Protein AF-A0A972NFC7-F1 (afdb_monomer)

Foldseek 3Di:
DPPPPPAQDLVNLVVLLVVLLVLLVLLVVLVCCQFAVVHPVQVSLVSNLVSLVVNVVSLVVSVVSLVRHDPHPPVSNVSSVVSSVSSVVSNVVSVLLVVLVVQLVVLLVVCQVPVDPVSVVSNVVSLVSQCPPVNTPDTSNCNLCPYPPSVVVCVVGPDD

pLDDT: mean 90.9, std 11.02, range [33.41, 98.19]

Solvent-accessible surface area (backbone atoms only — not comparable to full-atom values): 8416 Å² total; per-residue (Å²): 135,85,78,78,74,77,79,59,48,64,68,57,52,52,52,44,37,52,52,33,46,53,36,35,52,49,25,52,50,23,44,42,30,19,23,60,63,76,42,57,42,56,62,22,45,51,49,20,62,57,37,41,61,55,35,55,51,39,45,52,51,45,52,54,48,57,76,64,31,78,88,55,57,65,71,60,54,51,56,38,50,54,44,45,56,58,33,46,59,48,44,51,56,51,48,50,56,52,50,44,53,49,50,34,5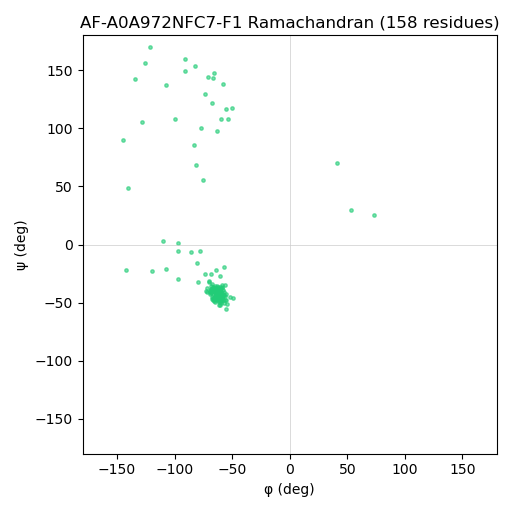0,50,30,34,53,50,20,63,76,48,82,42,71,71,34,50,50,47,32,51,53,29,51,58,60,21,58,34,56,80,87,32,83,34,27,48,42,56,42,38,65,71,19,84,69,40,33,63,51,42,73,74,45,62,90,127

Sequence (160 aa):
MTATLKKVSAGKVKVVTLHTKNLYRAFDNYYQKAFYLDKDLCANAGLALKTLKRLQAAVAELKALLEAGKGLPEEVVKAAKEVIADAEKSIERGLELKRRLKEFEAATNVYKKNPTEENKQRVQKAIEALKYPTEGNKTLWDYVQSCNPWKKYLAKRVDF

Secondary structure (DSSP, 8-state):
-----PPPPHHHHHHHHHHHHHHHHHHHHHHHHHHTS-S-HHHHHHHHHHHHHHHHHHHHHHHHHHHH-TT--HHHHHHHHHHHHHHHHHHHHHHHHHHHHHHHHHHHHHHHHS--HHHHHHHHHHHHHTS-STTSSS-HHHHHHHSTTHHHHHHTT---

Nearest PDB structures (foldseek):
  6zpp-assembly1_A  TM=3.905E-01  e=7.585E-01  Drechmeria coniospora
  6rlb-assembly1_B  TM=4.125E-01  e=1.623E+00  Homo sapiens
  8fiq-assembly1_A  TM=2.663E-01  e=1.082E+00  synthetic construct
  8gl3-assembly1_A  TM=2.407E-01  e=8.225E+00  synthetic construct

Radius of gyration: 20.21 Å; Cα contacts (8 Å, |Δi|>4): 167; chains: 1; bounding box: 55×38×53 Å

Structure (mmCIF, N/CA/C/O backbone):
data_AF-A0A972NFC7-F1
#
_entry.id   AF-A0A972NFC7-F1
#
loop_
_atom_site.group_PDB
_atom_site.id
_atom_site.type_symbol
_atom_site.label_atom_id
_atom_site.label_alt_id
_atom_site.label_comp_id
_atom_site.label_asym_id
_atom_site.label_entity_id
_atom_site.label_seq_id
_atom_site.pdbx_PDB_ins_code
_atom_site.Cartn_x
_atom_site.Cartn_y
_atom_site.Cartn_z
_atom_site.occupancy
_atom_site.B_iso_or_equiv
_atom_site.auth_seq_id
_atom_site.auth_comp_id
_atom_site.auth_asym_id
_atom_site.auth_atom_id
_atom_site.pdbx_PDB_model_num
ATOM 1 N N . MET A 1 1 ? -35.493 23.279 4.318 1.00 33.41 1 MET A N 1
ATOM 2 C CA . MET A 1 1 ? -35.362 21.872 4.755 1.00 33.41 1 MET A CA 1
ATOM 3 C C . MET A 1 1 ? -34.125 21.755 5.634 1.00 33.41 1 MET A C 1
ATOM 5 O O . MET A 1 1 ? -33.015 21.802 5.124 1.00 33.41 1 MET A O 1
ATOM 9 N N . THR A 1 2 ? -34.293 21.689 6.952 1.00 38.50 2 THR A N 1
ATOM 10 C CA . THR A 1 2 ? -33.207 21.407 7.899 1.00 38.50 2 THR A CA 1
ATOM 11 C C . THR A 1 2 ? -32.926 19.910 7.854 1.00 38.50 2 THR A C 1
ATOM 13 O O . THR A 1 2 ? -33.669 19.114 8.420 1.00 38.50 2 THR A O 1
ATOM 16 N N . ALA A 1 3 ? -31.882 19.508 7.127 1.00 42.00 3 ALA A N 1
ATOM 17 C CA . ALA A 1 3 ? -31.424 18.126 7.137 1.00 42.00 3 ALA A CA 1
ATOM 18 C C . ALA A 1 3 ? -31.031 17.763 8.575 1.00 42.00 3 ALA A C 1
ATOM 20 O O . ALA A 1 3 ? -30.040 18.261 9.110 1.00 42.00 3 ALA A O 1
ATOM 21 N N . THR A 1 4 ? -31.842 16.934 9.229 1.00 43.69 4 THR A N 1
ATOM 22 C CA . THR A 1 4 ? -31.547 16.389 10.550 1.00 43.69 4 THR A CA 1
ATOM 23 C C . THR A 1 4 ? -30.292 15.530 10.413 1.00 43.69 4 THR A C 1
ATOM 25 O O . THR A 1 4 ? -30.354 14.391 9.951 1.00 43.69 4 THR A O 1
ATOM 28 N N . LEU A 1 5 ? -29.125 16.089 10.749 1.00 51.41 5 LEU A N 1
ATOM 29 C CA . LEU A 1 5 ? -27.877 15.338 10.865 1.00 51.41 5 LEU A CA 1
ATOM 30 C C . LEU A 1 5 ? -28.140 14.178 11.830 1.00 51.41 5 LEU A C 1
ATOM 32 O O . LEU A 1 5 ? -28.340 14.402 13.025 1.00 51.41 5 LEU A O 1
ATOM 36 N N . LYS A 1 6 ? -28.213 12.943 11.310 1.00 59.44 6 LYS A N 1
ATOM 37 C CA . LYS A 1 6 ? -28.391 11.739 12.134 1.00 59.44 6 LYS A CA 1
ATOM 38 C C . LYS A 1 6 ? -27.348 11.779 13.249 1.00 59.44 6 LYS A C 1
ATOM 40 O O . LYS A 1 6 ? -26.151 11.780 12.968 1.00 59.44 6 LYS A O 1
ATOM 45 N N . LYS A 1 7 ? -27.815 11.832 14.499 1.00 68.38 7 LYS A N 1
ATOM 46 C CA . LYS A 1 7 ? -26.967 11.932 15.691 1.00 68.38 7 LYS A CA 1
ATOM 47 C C . LYS A 1 7 ? -25.962 10.774 15.670 1.00 68.38 7 LYS A C 1
ATOM 49 O O . LYS A 1 7 ? -26.361 9.609 15.675 1.00 68.38 7 LYS A O 1
ATOM 54 N N . VAL A 1 8 ? -24.670 11.084 15.577 1.00 81.25 8 VAL A N 1
ATOM 55 C CA . VAL A 1 8 ? -23.613 10.067 15.583 1.00 81.25 8 VAL A CA 1
ATOM 56 C C . VAL A 1 8 ? -23.573 9.431 16.969 1.00 81.25 8 VAL A C 1
ATOM 58 O O . VAL A 1 8 ? -23.400 10.124 17.968 1.00 81.25 8 VAL A O 1
ATOM 61 N N . SER A 1 9 ? -23.763 8.114 17.039 1.00 86.69 9 SER A N 1
ATOM 62 C CA . SER A 1 9 ? -23.709 7.377 18.300 1.00 86.69 9 SER A CA 1
ATOM 63 C C . SER A 1 9 ? -22.296 6.871 18.588 1.00 86.69 9 SER A C 1
ATOM 65 O O . SER A 1 9 ? -21.555 6.496 17.676 1.00 86.69 9 SER A O 1
ATOM 67 N N . ALA A 1 10 ? -21.950 6.767 19.874 1.00 87.81 10 ALA A N 1
ATOM 68 C CA . ALA A 1 10 ? -20.710 6.126 20.310 1.00 87.81 10 ALA A CA 1
ATOM 69 C C . ALA A 1 10 ? -20.595 4.678 19.796 1.00 87.81 10 ALA A C 1
ATOM 71 O O . ALA A 1 10 ? -19.508 4.234 19.436 1.00 87.81 10 ALA A O 1
ATOM 72 N N . GLY A 1 11 ? -21.721 3.959 19.700 1.00 90.75 11 GLY A N 1
ATOM 73 C CA . GLY A 1 11 ? -21.773 2.615 19.123 1.00 90.75 11 GLY A CA 1
ATOM 74 C C . GLY A 1 11 ? -21.316 2.582 17.663 1.00 90.75 11 GLY A C 1
ATOM 75 O O . GLY A 1 11 ? -20.490 1.746 17.305 1.00 90.75 11 GLY A O 1
ATOM 76 N N . LYS A 1 12 ? -21.771 3.534 16.835 1.00 92.12 12 LYS A N 1
ATOM 77 C CA . LYS A 1 12 ? -21.337 3.633 15.434 1.00 92.12 12 LYS A CA 1
ATOM 78 C C . LYS A 1 12 ? -19.832 3.888 15.332 1.00 92.12 12 LYS A C 1
ATOM 80 O O . LYS A 1 12 ? -19.162 3.208 14.563 1.00 92.12 12 LYS A O 1
ATOM 85 N N . VAL A 1 13 ? -19.301 4.815 16.135 1.00 93.19 13 VAL A N 1
ATOM 86 C CA . VAL A 1 13 ? -17.857 5.105 16.162 1.00 93.19 13 VAL A CA 1
ATOM 87 C C . VAL A 1 13 ? -17.068 3.854 16.546 1.00 93.19 13 VAL A C 1
ATOM 89 O O . VAL A 1 13 ? -16.152 3.486 15.825 1.00 93.19 13 VAL A O 1
ATOM 92 N N . LYS A 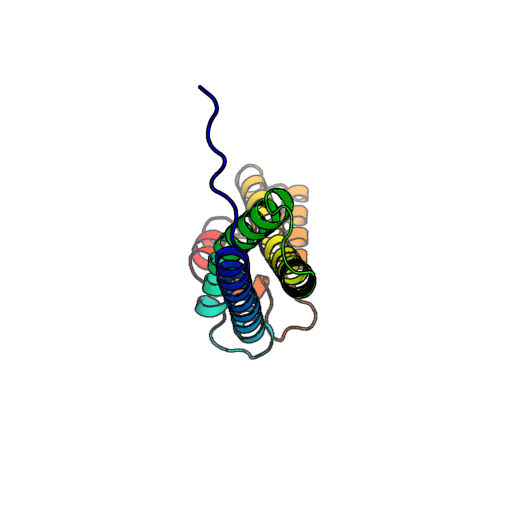1 14 ? -17.468 3.130 17.602 1.00 94.75 14 LYS A N 1
ATOM 93 C CA . LYS A 1 14 ? -16.805 1.880 18.021 1.00 94.75 14 LYS A CA 1
ATOM 94 C C . LYS A 1 14 ? -16.770 0.823 16.911 1.00 94.75 14 LYS A C 1
ATOM 96 O O . LYS A 1 14 ? -15.732 0.194 16.709 1.00 94.75 14 LYS A O 1
ATOM 101 N N . VAL A 1 15 ? -17.874 0.639 16.183 1.00 96.25 15 VAL A N 1
ATOM 102 C CA . VAL A 1 15 ? -17.951 -0.327 15.071 1.00 96.25 15 VAL A CA 1
ATOM 103 C C . VAL A 1 15 ? -16.992 0.054 13.945 1.00 96.25 15 VAL A C 1
ATOM 105 O O . VAL A 1 15 ? -16.222 -0.794 13.490 1.00 96.25 15 VAL A O 1
ATOM 108 N N . VAL A 1 16 ? -16.987 1.322 13.525 1.00 95.44 16 VAL A N 1
ATOM 109 C CA . VAL A 1 16 ? -16.084 1.784 12.460 1.00 95.44 16 VAL A CA 1
ATOM 110 C C . VAL A 1 16 ? -14.624 1.750 12.926 1.00 95.44 16 VAL A C 1
ATOM 112 O O . VAL A 1 16 ? -13.771 1.289 12.174 1.00 95.44 16 VAL A O 1
ATOM 115 N N . THR A 1 17 ? -14.326 2.101 14.181 1.00 96.44 17 THR A N 1
ATOM 116 C CA . THR A 1 17 ? -12.989 1.940 14.780 1.00 96.44 17 THR A CA 1
ATOM 117 C C . THR A 1 17 ? -12.505 0.494 14.696 1.00 96.44 17 THR A C 1
ATOM 119 O 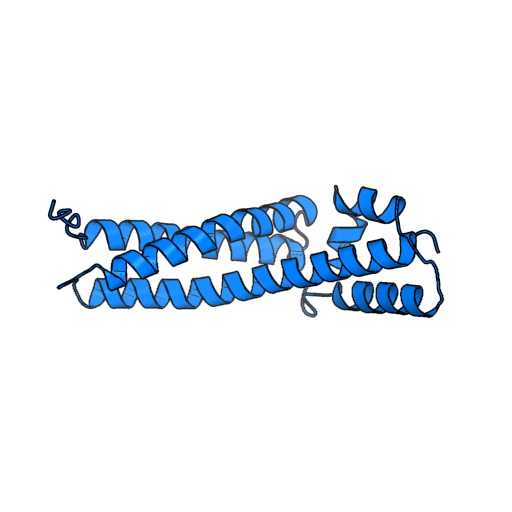O . THR A 1 17 ? -11.383 0.244 14.255 1.00 96.44 17 THR A O 1
ATOM 122 N N . LEU A 1 18 ? -13.341 -0.481 15.067 1.00 97.69 18 LEU A N 1
ATOM 123 C CA . LEU A 1 18 ? -12.982 -1.899 14.976 1.00 97.69 18 LEU A CA 1
ATOM 124 C C . LEU A 1 18 ? -12.774 -2.343 13.521 1.00 97.69 18 LEU A C 1
ATOM 126 O O . LEU A 1 18 ? -11.828 -3.076 13.226 1.00 97.69 18 LEU A O 1
ATOM 130 N N . HIS A 1 19 ? -13.622 -1.879 12.604 1.00 97.62 19 HIS A N 1
ATOM 131 C CA . HIS A 1 19 ? -13.479 -2.167 11.180 1.00 97.62 19 HIS A CA 1
ATOM 132 C C . HIS A 1 19 ? -12.157 -1.625 10.615 1.00 97.62 19 HIS A C 1
ATOM 134 O O . HIS A 1 19 ? -11.394 -2.384 10.012 1.00 97.62 19 HIS A O 1
ATOM 140 N N . THR A 1 20 ? -11.839 -0.354 10.877 1.00 97.69 20 THR A N 1
ATOM 141 C CA . THR A 1 20 ? -10.569 0.281 10.493 1.00 97.69 20 THR A CA 1
ATOM 142 C C . THR A 1 20 ? -9.381 -0.462 11.096 1.00 97.69 20 THR A C 1
ATOM 144 O O . THR A 1 20 ? -8.408 -0.740 10.392 1.00 97.69 20 THR A O 1
ATOM 147 N N . LYS A 1 21 ? -9.489 -0.877 12.367 1.00 98.12 21 LYS A N 1
ATOM 148 C CA . LYS A 1 21 ? -8.458 -1.663 13.053 1.00 98.12 21 LYS A CA 1
ATOM 149 C C . LYS A 1 21 ? -8.162 -2.984 12.352 1.00 98.12 21 LYS A C 1
ATOM 151 O O . LYS A 1 21 ? -7.005 -3.341 12.135 1.00 98.12 21 LYS A O 1
ATOM 156 N N . ASN A 1 22 ? -9.208 -3.703 11.968 1.00 98.06 22 ASN A N 1
ATOM 157 C CA . ASN A 1 22 ? -9.065 -4.966 11.255 1.00 98.06 22 ASN A CA 1
ATOM 158 C C . ASN A 1 22 ? -8.460 -4.766 9.859 1.00 98.06 22 ASN A C 1
ATOM 160 O O . ASN A 1 22 ? -7.644 -5.579 9.428 1.00 98.06 22 ASN A O 1
ATOM 164 N N . LEU A 1 23 ? -8.811 -3.677 9.170 1.00 97.88 23 LEU A N 1
ATOM 165 C CA . LEU A 1 23 ? -8.275 -3.373 7.845 1.00 97.88 23 LEU A CA 1
ATOM 166 C C . LEU A 1 23 ? -6.780 -3.040 7.863 1.00 97.88 23 LEU A C 1
ATOM 168 O O . LEU A 1 23 ? -6.060 -3.576 7.020 1.00 97.88 23 LEU A O 1
ATOM 172 N N . TYR A 1 24 ? -6.289 -2.206 8.792 1.00 97.00 24 TYR A N 1
ATOM 173 C CA . TYR A 1 24 ? -4.851 -1.893 8.817 1.00 97.00 24 TYR A CA 1
ATOM 174 C C . TYR A 1 24 ? -4.023 -3.113 9.225 1.00 97.00 24 TYR A C 1
ATOM 176 O O . TYR A 1 24 ? -3.003 -3.393 8.604 1.00 97.00 24 TYR A O 1
ATOM 184 N N . ARG A 1 25 ? -4.514 -3.925 10.171 1.00 97.75 25 ARG A N 1
ATOM 185 C CA . ARG A 1 25 ? -3.870 -5.196 10.538 1.00 97.75 25 ARG A CA 1
ATOM 186 C C . ARG A 1 25 ? -3.827 -6.185 9.377 1.00 97.75 25 ARG A C 1
ATOM 188 O O . ARG A 1 25 ? -2.826 -6.871 9.195 1.00 97.75 25 ARG A O 1
ATOM 195 N N . ALA A 1 26 ? -4.902 -6.272 8.593 1.00 97.81 26 ALA A N 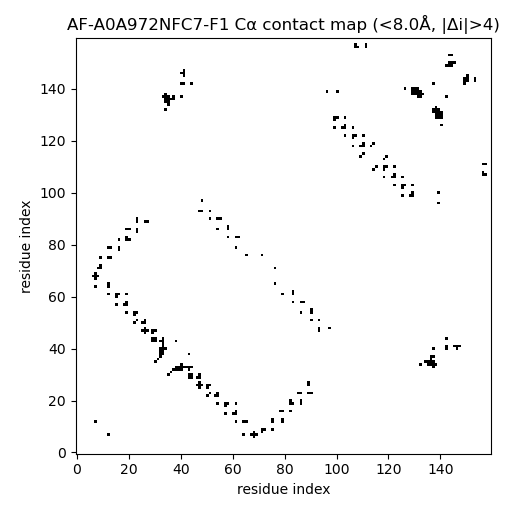1
ATOM 196 C CA . ALA A 1 26 ? -4.926 -7.111 7.400 1.00 97.81 26 ALA A CA 1
ATOM 197 C C . ALA A 1 26 ? -3.920 -6.614 6.355 1.00 97.81 26 ALA A C 1
ATOM 199 O O . ALA A 1 26 ? -3.147 -7.418 5.838 1.00 97.81 26 ALA A O 1
ATOM 200 N N . PHE A 1 27 ? -3.888 -5.302 6.091 1.00 98.19 27 PHE A N 1
ATOM 201 C CA . PHE A 1 27 ? -2.901 -4.689 5.203 1.00 98.19 27 PHE A CA 1
ATOM 202 C C . PHE A 1 27 ? -1.470 -5.030 5.638 1.00 98.19 27 PHE A C 1
ATOM 204 O O . PHE A 1 27 ? -0.708 -5.556 4.830 1.00 98.19 27 PHE A O 1
ATOM 211 N N . ASP A 1 28 ? -1.142 -4.814 6.912 1.00 97.31 28 ASP A N 1
ATOM 212 C CA . ASP A 1 28 ? 0.191 -5.072 7.459 1.00 97.31 28 ASP A CA 1
ATOM 213 C C . ASP A 1 28 ? 0.578 -6.544 7.377 1.00 97.31 28 ASP A C 1
ATOM 215 O O . ASP A 1 28 ? 1.700 -6.869 7.003 1.00 97.31 28 ASP A O 1
ATOM 219 N N . ASN A 1 29 ? -0.357 -7.450 7.658 1.00 97.75 29 ASN A N 1
ATOM 220 C CA . ASN A 1 29 ? -0.120 -8.884 7.538 1.00 97.75 29 ASN A CA 1
ATOM 221 C C . ASN A 1 29 ? 0.178 -9.289 6.087 1.00 97.75 29 ASN A C 1
ATOM 223 O O . ASN A 1 29 ? 1.138 -10.014 5.832 1.00 97.75 29 ASN A O 1
ATOM 227 N N . TYR A 1 30 ? -0.608 -8.804 5.122 1.00 97.56 30 TYR A N 1
ATOM 228 C CA . TYR A 1 30 ? -0.344 -9.064 3.705 1.00 97.56 30 TYR A CA 1
ATOM 229 C C . TYR A 1 30 ? 0.993 -8.467 3.262 1.00 97.56 30 TYR A C 1
ATOM 231 O O . TYR A 1 30 ? 1.761 -9.129 2.571 1.00 97.56 30 TYR A O 1
ATOM 239 N N . TYR A 1 31 ? 1.305 -7.251 3.702 1.00 96.12 31 TYR A N 1
ATOM 240 C CA . TYR A 1 31 ? 2.575 -6.596 3.416 1.00 96.12 31 TYR A CA 1
ATOM 241 C C . TYR A 1 31 ? 3.769 -7.395 3.963 1.00 96.12 31 TYR A C 1
ATOM 243 O O . TYR A 1 31 ? 4.706 -7.698 3.227 1.00 96.12 31 TYR A O 1
ATOM 251 N N . GLN A 1 32 ? 3.702 -7.813 5.228 1.00 96.31 32 GLN A N 1
ATOM 252 C CA . GLN A 1 32 ? 4.724 -8.639 5.873 1.00 96.31 32 GLN A CA 1
ATOM 253 C C . GLN A 1 32 ? 4.890 -9.989 5.169 1.00 96.31 32 GLN A C 1
ATOM 255 O O . GLN A 1 32 ? 6.005 -10.388 4.842 1.00 96.31 32 GLN A O 1
ATOM 260 N N . LYS A 1 33 ? 3.785 -10.676 4.857 1.00 96.69 33 LYS A N 1
ATOM 261 C CA . LYS A 1 33 ? 3.822 -11.947 4.120 1.00 96.69 33 LYS A CA 1
ATOM 262 C C . LYS A 1 33 ? 4.477 -11.814 2.751 1.00 96.69 33 LYS A C 1
ATOM 264 O O . LYS A 1 33 ? 5.304 -12.652 2.409 1.00 96.69 33 LYS A O 1
ATOM 269 N N . ALA A 1 34 ? 4.118 -10.766 2.012 1.00 95.06 34 ALA A N 1
ATOM 270 C CA . ALA A 1 34 ? 4.629 -10.520 0.674 1.00 95.06 34 ALA A CA 1
ATOM 271 C C . ALA A 1 34 ? 6.134 -10.231 0.673 1.00 95.06 34 ALA A C 1
ATOM 273 O O . ALA A 1 34 ? 6.859 -10.829 -0.115 1.00 95.06 34 ALA A O 1
ATOM 274 N N . PHE A 1 35 ? 6.593 -9.321 1.538 1.00 95.50 35 PHE A N 1
ATOM 275 C CA . PHE A 1 35 ? 7.931 -8.738 1.411 1.00 95.50 35 PHE A CA 1
ATOM 276 C C . PHE A 1 35 ? 8.950 -9.223 2.445 1.00 95.50 35 PHE A C 1
ATOM 278 O O . PHE A 1 35 ? 10.140 -9.122 2.182 1.00 95.50 35 PHE A O 1
ATOM 285 N N . TYR A 1 36 ? 8.525 -9.764 3.590 1.00 95.69 36 TYR A N 1
ATOM 286 C CA . TYR A 1 36 ? 9.427 -10.115 4.702 1.00 95.69 36 TYR A CA 1
ATOM 287 C C . TYR A 1 36 ? 9.413 -11.598 5.072 1.00 95.69 36 TYR A C 1
ATOM 289 O O . TYR A 1 36 ? 10.359 -12.080 5.679 1.00 95.69 36 TYR A O 1
ATOM 297 N N . LEU A 1 37 ? 8.345 -12.331 4.742 1.00 92.88 37 LEU A N 1
ATOM 298 C CA . LEU A 1 37 ? 8.207 -13.746 5.111 1.00 92.88 37 LEU A CA 1
ATOM 299 C C . LEU A 1 37 ? 8.299 -14.703 3.915 1.00 92.88 37 LEU A C 1
ATOM 301 O O . LEU A 1 37 ? 8.076 -15.897 4.097 1.00 92.88 37 LEU A O 1
ATOM 305 N N . ASP A 1 38 ? 8.556 -14.186 2.709 1.00 82.19 38 ASP A N 1
ATOM 306 C CA . ASP A 1 38 ? 8.619 -14.951 1.451 1.00 82.1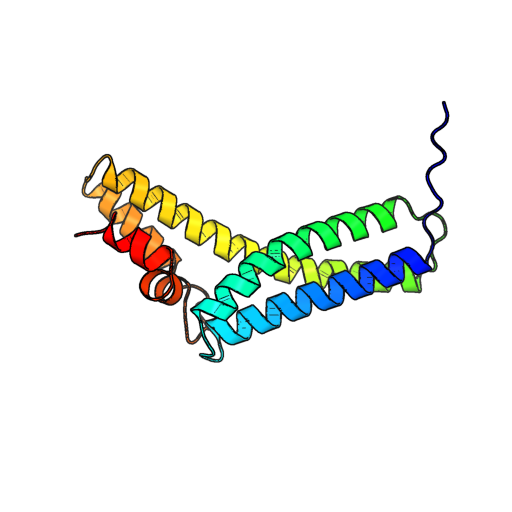9 38 ASP A CA 1
ATOM 307 C C . ASP A 1 38 ? 7.372 -15.809 1.169 1.00 82.19 38 ASP A C 1
ATOM 309 O O . ASP A 1 38 ? 7.432 -16.850 0.511 1.00 82.19 38 ASP A O 1
ATOM 313 N N . LYS A 1 39 ? 6.200 -15.378 1.654 1.00 89.50 39 LYS A N 1
ATOM 314 C CA . LYS A 1 39 ? 4.940 -16.111 1.486 1.00 89.50 39 LYS A CA 1
ATOM 315 C C . LYS A 1 39 ? 4.135 -15.505 0.352 1.00 89.50 39 LYS A C 1
ATOM 317 O O . LYS A 1 39 ? 3.536 -14.450 0.529 1.00 89.50 39 LYS A O 1
ATOM 322 N N . ASP A 1 40 ? 4.065 -16.219 -0.771 1.00 91.69 40 ASP A N 1
ATOM 323 C CA . ASP A 1 40 ? 3.180 -15.934 -1.912 1.00 91.69 40 ASP A CA 1
ATOM 324 C C . ASP A 1 40 ? 3.094 -14.430 -2.242 1.00 91.69 40 ASP A C 1
ATOM 326 O O . ASP A 1 40 ? 2.093 -13.749 -1.980 1.00 91.69 40 ASP A O 1
ATOM 330 N N . LEU A 1 41 ? 4.206 -13.908 -2.769 1.00 93.62 41 LEU A N 1
ATOM 331 C CA . LEU A 1 41 ? 4.399 -12.496 -3.099 1.00 93.62 41 LEU A CA 1
ATOM 332 C C . LEU A 1 41 ? 3.236 -11.933 -3.924 1.00 93.62 41 LEU A C 1
ATOM 334 O O . LEU A 1 41 ? 2.717 -10.861 -3.616 1.00 93.62 41 LEU A O 1
ATOM 338 N N . CYS A 1 42 ? 2.803 -12.661 -4.954 1.00 92.81 42 CYS A N 1
ATOM 339 C CA . CYS A 1 42 ? 1.800 -12.180 -5.896 1.00 92.81 42 CYS A CA 1
ATOM 340 C C . CYS A 1 42 ? 0.423 -12.027 -5.253 1.00 92.81 42 CYS A C 1
ATOM 342 O O . CYS A 1 42 ? -0.214 -10.980 -5.416 1.00 92.81 42 CYS A O 1
ATOM 344 N N . ALA A 1 43 ? -0.030 -13.036 -4.504 1.00 93.94 43 ALA A N 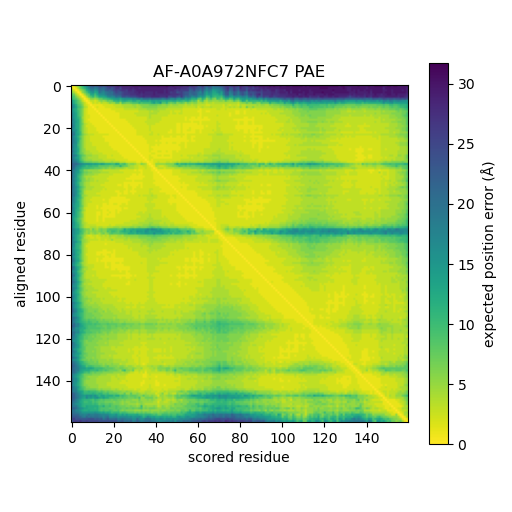1
ATOM 345 C CA . ALA A 1 43 ? -1.319 -12.961 -3.831 1.00 93.94 43 ALA A CA 1
ATOM 346 C C . ALA A 1 43 ? -1.303 -11.891 -2.735 1.00 93.94 43 ALA A C 1
ATOM 348 O O . ALA A 1 43 ? -2.199 -11.044 -2.677 1.00 93.94 43 ALA A O 1
ATOM 349 N N . ASN A 1 44 ? -0.270 -11.882 -1.890 1.00 96.06 44 ASN A N 1
ATOM 350 C CA . ASN A 1 44 ? -0.226 -10.998 -0.730 1.00 96.06 44 ASN A CA 1
ATOM 351 C C . ASN A 1 44 ? 0.006 -9.528 -1.114 1.00 96.06 44 ASN A C 1
ATOM 353 O O . ASN A 1 44 ? -0.696 -8.660 -0.595 1.00 96.06 44 ASN A O 1
ATOM 357 N N . ALA A 1 45 ? 0.879 -9.219 -2.078 1.00 93.31 45 ALA A N 1
ATOM 358 C CA . ALA A 1 45 ? 1.040 -7.843 -2.558 1.00 93.31 45 ALA A CA 1
ATOM 359 C C . ALA A 1 45 ? -0.250 -7.319 -3.220 1.00 93.31 45 ALA A C 1
ATOM 361 O O . ALA A 1 45 ? -0.677 -6.189 -2.960 1.00 93.31 45 ALA A O 1
ATOM 362 N N . GLY A 1 46 ? -0.935 -8.156 -4.010 1.00 91.94 46 GLY A N 1
ATOM 363 C CA . GLY A 1 46 ? -2.237 -7.819 -4.590 1.00 91.94 46 GLY A CA 1
ATOM 364 C C . GLY A 1 46 ? -3.311 -7.553 -3.526 1.00 91.94 46 GLY A C 1
ATOM 365 O O . GLY A 1 46 ? -4.042 -6.558 -3.604 1.00 91.94 46 GLY A O 1
ATOM 366 N N . LEU A 1 47 ? -3.383 -8.401 -2.495 1.00 95.19 47 LEU A N 1
ATOM 367 C CA . LEU A 1 47 ? -4.305 -8.235 -1.368 1.00 95.19 47 LEU A CA 1
ATOM 368 C C . LEU A 1 47 ? -3.990 -6.987 -0.536 1.00 95.19 47 LEU A C 1
ATOM 370 O O . LEU A 1 47 ? -4.926 -6.276 -0.159 1.00 95.19 47 LEU A O 1
ATOM 374 N N . ALA A 1 48 ? -2.716 -6.663 -0.308 1.00 95.31 48 ALA A N 1
ATOM 375 C CA . ALA A 1 48 ? -2.308 -5.430 0.363 1.00 95.31 48 ALA A CA 1
ATOM 376 C C . ALA A 1 48 ? -2.806 -4.195 -0.411 1.00 95.31 48 ALA A C 1
ATOM 378 O O . ALA A 1 48 ? -3.515 -3.351 0.143 1.00 95.31 48 ALA A O 1
ATOM 379 N N . LEU A 1 49 ? -2.555 -4.127 -1.723 1.00 92.38 49 LEU A N 1
ATOM 380 C CA . LEU A 1 49 ? -2.993 -3.006 -2.568 1.00 92.38 49 LEU A CA 1
ATOM 381 C C . LEU A 1 49 ? -4.524 -2.863 -2.638 1.00 92.38 49 LEU A C 1
ATOM 383 O O . LEU A 1 49 ? -5.041 -1.738 -2.668 1.00 92.38 49 LEU A O 1
ATOM 387 N N . LYS A 1 50 ? -5.262 -3.981 -2.639 1.00 93.62 50 LYS A N 1
ATOM 388 C CA . LYS A 1 50 ? -6.735 -3.988 -2.587 1.00 93.62 50 LYS A CA 1
ATOM 389 C C . LYS A 1 50 ? -7.254 -3.515 -1.227 1.00 93.62 50 LYS A C 1
ATOM 391 O O . LYS A 1 50 ? -8.194 -2.718 -1.170 1.00 93.62 50 LYS A O 1
ATOM 396 N N . THR A 1 51 ? -6.632 -3.977 -0.145 1.00 96.69 51 THR A N 1
ATOM 397 C CA . THR A 1 51 ? -6.997 -3.620 1.234 1.00 96.69 51 THR A CA 1
ATOM 398 C C . THR A 1 51 ? -6.742 -2.143 1.507 1.00 96.69 51 THR A C 1
ATOM 400 O O . THR A 1 51 ? -7.587 -1.495 2.117 1.00 96.69 51 THR A O 1
ATOM 403 N N . LEU A 1 52 ? -5.668 -1.571 0.956 1.00 96.38 52 LEU A N 1
ATOM 404 C CA . LEU A 1 52 ? -5.347 -0.148 1.077 1.00 96.38 52 LEU A CA 1
ATOM 405 C C . LEU A 1 52 ? -6.520 0.766 0.687 1.00 96.38 52 LEU A C 1
ATOM 407 O O . LEU A 1 52 ? -6.833 1.701 1.415 1.00 96.38 52 LEU A O 1
ATOM 411 N N . LYS A 1 53 ? -7.214 0.485 -0.428 1.00 94.00 53 LYS A N 1
ATOM 412 C CA . LYS A 1 53 ? -8.363 1.305 -0.864 1.00 94.00 53 LYS A CA 1
ATOM 413 C C . LYS A 1 53 ? -9.501 1.280 0.163 1.00 94.00 53 LYS A C 1
ATOM 415 O O . LYS A 1 53 ? -10.128 2.304 0.413 1.00 94.00 53 LYS A O 1
ATOM 420 N N . ARG A 1 54 ? -9.761 0.110 0.754 1.00 96.62 54 ARG A N 1
ATOM 421 C CA . ARG A 1 54 ? -10.773 -0.058 1.807 1.00 96.62 54 ARG A CA 1
ATOM 422 C C . ARG A 1 54 ? -10.356 0.652 3.092 1.00 96.62 54 ARG A C 1
ATOM 424 O O . ARG A 1 54 ? -11.183 1.318 3.699 1.00 96.62 54 ARG A O 1
ATOM 431 N N . LEU A 1 55 ? -9.080 0.553 3.460 1.00 97.69 55 LEU A N 1
ATOM 432 C CA . LEU A 1 55 ? -8.528 1.213 4.638 1.00 97.69 55 LEU A CA 1
ATOM 433 C C . LEU A 1 55 ? -8.639 2.740 4.543 1.00 97.69 55 LEU A C 1
ATOM 435 O O . LEU A 1 55 ? -9.114 3.365 5.483 1.00 97.69 55 LEU A O 1
ATOM 439 N N . GLN A 1 56 ? -8.286 3.331 3.398 1.00 97.44 56 GLN A N 1
ATOM 440 C CA . GLN A 1 56 ? -8.436 4.774 3.166 1.00 97.44 56 GLN A CA 1
ATOM 441 C C . GLN A 1 56 ? -9.889 5.239 3.334 1.00 97.44 56 GLN A C 1
ATOM 443 O O . GLN A 1 56 ? -10.137 6.252 3.984 1.00 97.44 56 GLN A O 1
ATOM 448 N N . ALA A 1 57 ? -10.849 4.484 2.789 1.00 96.31 57 ALA A N 1
ATOM 449 C CA . ALA A 1 57 ? -12.270 4.792 2.936 1.00 96.31 57 ALA A CA 1
ATOM 450 C C . ALA A 1 57 ? -12.736 4.695 4.399 1.00 96.31 57 ALA A C 1
ATOM 452 O O . ALA A 1 57 ? -13.421 5.593 4.879 1.00 96.31 57 ALA A O 1
ATOM 453 N N . ALA A 1 58 ? -12.319 3.650 5.121 1.00 96.75 58 ALA A N 1
ATOM 454 C CA . ALA A 1 58 ? -12.680 3.453 6.523 1.00 96.75 58 ALA A CA 1
ATOM 455 C C . ALA A 1 58 ? -12.071 4.522 7.450 1.00 96.75 58 ALA A C 1
ATOM 457 O O . ALA A 1 58 ? -12.740 4.998 8.365 1.00 96.75 58 ALA A O 1
ATOM 458 N N . VAL A 1 59 ? -10.829 4.956 7.195 1.00 97.81 59 VAL A N 1
ATOM 459 C CA . VAL A 1 59 ? -10.206 6.075 7.924 1.00 97.81 59 VAL A CA 1
ATOM 460 C C . VAL A 1 59 ? -10.945 7.385 7.653 1.00 97.81 59 VAL A C 1
ATOM 462 O O . VAL A 1 59 ? -11.221 8.125 8.595 1.00 97.81 59 VAL A O 1
ATOM 465 N N . ALA A 1 60 ? -11.298 7.667 6.395 1.00 97.06 60 ALA A N 1
ATOM 466 C CA . ALA A 1 60 ? -12.058 8.865 6.044 1.00 97.06 60 ALA A CA 1
ATOM 467 C C . ALA A 1 60 ? -13.443 8.878 6.711 1.00 97.06 60 ALA A C 1
ATOM 469 O O . ALA A 1 60 ? -13.843 9.894 7.278 1.00 97.06 60 ALA A O 1
ATOM 470 N N . GLU A 1 61 ? -14.143 7.739 6.710 1.00 95.69 61 GLU A N 1
ATOM 471 C CA . GLU A 1 61 ? -15.412 7.591 7.425 1.00 95.69 61 GLU A CA 1
ATOM 472 C C . GLU A 1 61 ? -15.233 7.830 8.929 1.00 95.69 61 GLU A C 1
ATOM 474 O O . GLU A 1 61 ? -15.991 8.593 9.526 1.00 95.69 61 GLU A O 1
ATOM 479 N N . LEU A 1 62 ? -14.214 7.225 9.547 1.00 95.31 62 LEU A N 1
ATOM 480 C CA . LEU A 1 62 ? -13.977 7.363 10.981 1.00 95.31 62 LEU A CA 1
ATOM 481 C C . LEU A 1 62 ? -13.661 8.810 11.382 1.00 95.31 62 LEU A C 1
ATOM 483 O O . LEU A 1 62 ? -14.203 9.290 12.377 1.00 95.31 62 LEU A O 1
ATOM 487 N N . LYS A 1 63 ? -12.850 9.524 10.592 1.00 96.00 63 LYS A N 1
ATOM 488 C CA . LYS A 1 63 ? -12.577 10.957 10.794 1.00 96.00 63 LYS A CA 1
ATOM 489 C C . LYS A 1 63 ? -13.857 11.789 10.725 1.00 96.00 63 LYS A C 1
ATOM 491 O O . LYS A 1 63 ? -14.140 12.536 11.658 1.00 96.00 63 LYS A O 1
ATOM 496 N N . ALA A 1 64 ? -14.673 11.583 9.691 1.00 94.44 64 ALA A N 1
ATOM 497 C CA . ALA A 1 64 ? -15.941 12.294 9.534 1.00 94.44 64 ALA A CA 1
ATOM 498 C C . ALA A 1 64 ? -16.914 12.028 10.700 1.00 94.44 64 ALA A C 1
ATOM 500 O O . ALA A 1 64 ? -17.626 12.929 11.145 1.00 94.44 64 ALA A O 1
ATOM 501 N N . LEU A 1 65 ? -16.935 10.801 11.238 1.00 93.06 65 LEU A N 1
ATOM 502 C CA . LEU A 1 65 ? -17.748 10.469 12.412 1.00 93.06 65 LEU A CA 1
ATOM 503 C C . LEU A 1 65 ? -17.270 11.177 13.683 1.00 93.06 65 LEU A C 1
ATOM 505 O O . LEU A 1 65 ? -18.109 11.581 14.488 1.00 93.06 65 LEU A O 1
ATOM 509 N N . LEU A 1 66 ? -15.957 11.329 13.871 1.00 92.38 66 LEU A N 1
ATOM 510 C CA . LEU A 1 66 ? -15.402 12.056 15.013 1.00 92.38 66 LEU A CA 1
ATOM 511 C C . LEU A 1 66 ? -15.690 13.559 14.926 1.00 92.38 66 LEU A C 1
ATOM 513 O O . LEU A 1 66 ? -16.052 14.154 15.936 1.00 92.38 66 LEU A O 1
ATOM 517 N N . GLU A 1 67 ? -15.598 14.156 13.737 1.00 90.88 67 GLU A N 1
ATOM 518 C CA . GLU A 1 67 ? -15.926 15.574 13.514 1.00 90.88 67 GLU A CA 1
ATOM 519 C C . GLU A 1 67 ? -17.417 15.871 13.744 1.00 90.88 67 GLU A C 1
ATOM 521 O O . GLU A 1 67 ? -17.777 16.892 14.330 1.00 90.88 67 GLU A O 1
ATOM 526 N N . ALA A 1 68 ? -18.300 14.957 13.334 1.00 87.81 68 ALA A N 1
ATOM 527 C CA . ALA A 1 68 ? -19.744 15.093 13.527 1.00 87.81 68 ALA A CA 1
ATOM 528 C C . ALA A 1 68 ? -20.226 14.703 14.944 1.00 87.81 68 ALA A C 1
ATOM 530 O O . ALA A 1 68 ? -21.357 15.017 15.333 1.00 87.81 68 ALA A O 1
ATOM 531 N N . GLY A 1 69 ? -19.403 13.995 15.722 1.00 81.50 69 GLY A N 1
ATOM 532 C CA . GLY A 1 69 ? -19.766 13.421 17.015 1.00 81.50 69 GLY A CA 1
ATOM 533 C C . GLY A 1 69 ? -19.674 14.402 18.185 1.00 81.50 69 GLY A C 1
ATOM 534 O O . GLY A 1 69 ? -18.689 14.411 18.918 1.00 81.50 69 GLY A O 1
ATOM 535 N N . LYS A 1 70 ? -20.729 15.189 18.427 1.00 78.62 70 LYS A N 1
ATOM 536 C CA . LYS A 1 70 ? -20.833 16.025 19.641 1.00 78.62 70 LYS A CA 1
ATOM 537 C C . LYS A 1 70 ? -21.131 15.170 20.882 1.00 78.62 70 LYS A C 1
ATOM 539 O O . LYS A 1 70 ? -22.094 14.406 20.878 1.00 78.62 70 LYS A O 1
ATOM 544 N N . GLY A 1 71 ? -20.349 15.342 21.952 1.00 82.88 71 GLY A N 1
ATOM 545 C CA . GLY A 1 71 ? -20.573 14.665 23.240 1.00 82.88 71 GLY A CA 1
ATOM 546 C C . GLY A 1 71 ? -20.230 13.171 23.244 1.00 82.88 71 GLY A C 1
ATOM 547 O O . GLY A 1 71 ? -20.816 12.410 24.012 1.00 82.88 71 GLY A O 1
ATOM 548 N N . LEU A 1 72 ? -19.326 12.726 22.363 1.00 88.94 72 LEU A N 1
ATOM 549 C CA . LEU A 1 72 ? -18.811 11.358 22.408 1.00 88.94 72 LEU A CA 1
ATOM 550 C C . LEU A 1 72 ? -17.982 11.137 23.688 1.00 88.94 72 LEU A C 1
ATOM 552 O O . LEU A 1 72 ? -17.240 12.039 24.077 1.00 88.94 72 LEU A O 1
ATOM 556 N N . PRO A 1 73 ? -18.049 9.944 24.314 1.00 92.69 73 PRO A N 1
ATOM 557 C CA . PRO A 1 73 ? -17.194 9.619 25.452 1.00 92.69 73 PRO A CA 1
ATOM 558 C C . PRO A 1 73 ? -15.712 9.744 25.085 1.00 92.69 73 PRO A C 1
ATOM 560 O O . PRO A 1 73 ? -15.301 9.282 24.017 1.00 92.69 73 PRO A O 1
ATOM 563 N N . GLU A 1 74 ? -14.909 10.314 25.983 1.00 92.44 74 GLU A N 1
ATOM 564 C CA . GLU A 1 74 ? -13.484 10.575 25.747 1.00 92.44 74 GLU A CA 1
ATOM 565 C C . GLU A 1 74 ? -12.717 9.306 25.352 1.00 92.44 74 GLU A C 1
ATOM 567 O O . GLU A 1 74 ? -11.962 9.314 24.380 1.00 92.44 74 GLU A O 1
ATOM 572 N N . GLU A 1 75 ? -12.992 8.183 26.019 1.00 93.25 75 GLU A N 1
ATOM 573 C CA . GLU A 1 75 ? -12.387 6.884 25.701 1.00 93.25 75 GLU A CA 1
ATOM 574 C C . GLU A 1 75 ? -12.643 6.447 24.252 1.00 93.25 75 GLU A C 1
ATOM 576 O O . GLU A 1 75 ? -11.759 5.906 23.587 1.00 93.25 75 GLU A O 1
ATOM 581 N N . VAL A 1 76 ? -13.849 6.706 23.732 1.00 93.31 76 VAL A N 1
ATOM 582 C CA . VAL A 1 76 ? -14.227 6.356 22.354 1.00 93.31 76 VAL A CA 1
ATOM 583 C C . VAL A 1 76 ? -13.472 7.225 21.357 1.00 93.31 76 VAL A C 1
ATOM 585 O O . VAL A 1 76 ? -12.997 6.718 20.339 1.00 93.31 76 VAL A O 1
ATOM 588 N N . VAL A 1 77 ? -13.333 8.517 21.658 1.00 93.81 77 VAL A N 1
ATOM 589 C CA . VAL A 1 77 ? -12.576 9.459 20.827 1.00 93.81 77 VAL A CA 1
ATOM 590 C C . VAL A 1 77 ? -11.094 9.091 20.818 1.00 93.81 77 VAL A C 1
ATOM 592 O O . VAL A 1 77 ? -10.490 9.034 19.746 1.00 93.81 77 VAL A O 1
ATOM 595 N N . LYS A 1 78 ? -10.515 8.796 21.987 1.00 95.88 78 LYS A N 1
ATOM 596 C CA . LYS A 1 78 ? -9.108 8.411 22.128 1.00 95.88 78 LYS A CA 1
ATOM 597 C C . LYS A 1 78 ? -8.799 7.131 21.351 1.00 95.88 78 LYS A C 1
ATOM 599 O O . LYS A 1 78 ? -7.922 7.147 20.491 1.00 95.88 78 LYS A O 1
ATOM 604 N N . ALA A 1 79 ? -9.580 6.070 21.560 1.00 95.44 79 ALA A N 1
ATOM 605 C CA . ALA A 1 79 ? -9.386 4.798 20.864 1.00 95.44 79 ALA A CA 1
ATOM 606 C C . ALA A 1 79 ? -9.516 4.933 19.336 1.00 95.44 79 ALA A C 1
ATOM 608 O O . ALA A 1 79 ? -8.775 4.302 18.582 1.00 95.44 79 ALA A O 1
ATOM 609 N N . ALA A 1 80 ? -10.447 5.765 18.856 1.00 95.88 80 ALA A N 1
ATOM 610 C CA . ALA A 1 80 ? -10.596 6.028 17.428 1.00 95.88 80 ALA A CA 1
ATOM 611 C C . ALA A 1 80 ? -9.389 6.785 16.848 1.00 95.88 80 ALA A C 1
ATOM 613 O O . ALA A 1 80 ? -8.908 6.421 15.776 1.00 95.88 80 ALA A O 1
ATOM 614 N N . LYS A 1 81 ? -8.871 7.799 17.555 1.00 96.81 81 LYS A N 1
ATOM 615 C CA . LYS A 1 81 ? -7.685 8.565 17.135 1.00 96.81 81 LYS A CA 1
ATOM 616 C C . LYS A 1 81 ? -6.422 7.707 17.077 1.00 96.81 81 LYS A C 1
ATOM 618 O O . LYS A 1 81 ? -5.675 7.816 16.110 1.00 96.81 81 LYS A O 1
ATOM 623 N N . GLU A 1 82 ? -6.211 6.833 18.058 1.00 97.19 82 GLU A N 1
ATOM 624 C CA . GLU A 1 82 ? -5.086 5.886 18.060 1.00 97.19 82 GLU A CA 1
ATOM 625 C C . GLU A 1 82 ? -5.139 4.959 16.837 1.00 97.19 82 GLU A C 1
ATOM 627 O O . GLU A 1 82 ? -4.159 4.824 16.106 1.00 97.19 82 GLU A O 1
ATOM 632 N N . VAL A 1 83 ? -6.316 4.395 16.544 1.00 97.75 83 VAL A N 1
ATOM 633 C CA . VAL A 1 83 ? -6.512 3.540 15.362 1.00 97.75 83 VAL A CA 1
ATOM 634 C C . VAL A 1 83 ? -6.314 4.309 14.055 1.00 97.75 83 VAL A C 1
ATOM 636 O O . VAL A 1 83 ? -5.768 3.743 13.109 1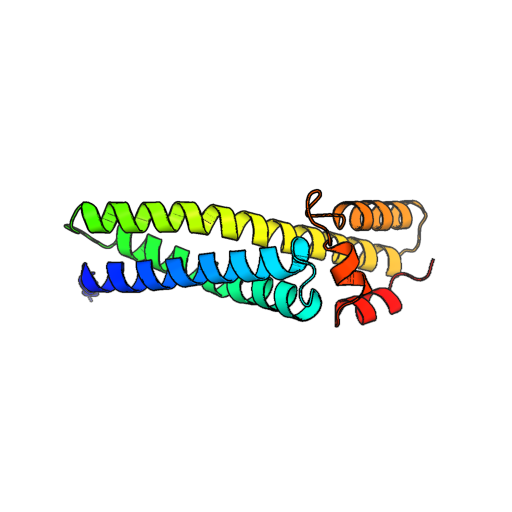.00 97.75 83 VAL A O 1
ATOM 639 N N . ILE A 1 84 ? -6.734 5.576 13.977 1.00 97.94 84 ILE A N 1
ATOM 640 C CA . ILE A 1 84 ? -6.468 6.427 12.808 1.00 97.94 84 ILE A CA 1
ATOM 641 C C . ILE A 1 84 ? -4.961 6.596 12.610 1.00 97.94 84 ILE A C 1
ATOM 643 O O . ILE A 1 84 ? -4.489 6.368 11.501 1.00 97.94 84 ILE A O 1
ATOM 647 N N . ALA A 1 85 ? -4.209 6.932 13.660 1.00 97.75 85 ALA A N 1
ATOM 648 C CA . ALA A 1 85 ? -2.768 7.159 13.560 1.00 97.75 85 ALA A CA 1
ATOM 649 C C . ALA A 1 85 ? -2.010 5.905 13.078 1.00 97.75 85 ALA A C 1
ATOM 651 O O . ALA A 1 85 ? -1.149 5.987 12.200 1.00 97.75 85 ALA A O 1
ATOM 652 N N . ASP A 1 86 ? -2.359 4.724 13.593 1.00 97.12 86 ASP A N 1
ATOM 653 C CA . ASP A 1 86 ? -1.771 3.454 13.140 1.00 97.12 86 ASP A CA 1
ATOM 654 C C . ASP A 1 86 ? -2.167 3.105 11.697 1.00 97.12 86 ASP A C 1
ATOM 656 O O . ASP A 1 86 ? -1.348 2.651 10.885 1.00 97.12 86 ASP A O 1
ATOM 660 N N . ALA A 1 87 ? -3.433 3.341 11.349 1.00 97.75 87 ALA A N 1
ATOM 661 C CA . ALA A 1 87 ? -3.925 3.140 9.997 1.00 97.75 87 ALA A CA 1
ATOM 662 C C . ALA A 1 87 ? -3.240 4.080 8.996 1.00 97.75 87 ALA A C 1
ATOM 664 O O . ALA A 1 87 ? -2.936 3.650 7.886 1.00 97.75 87 ALA A O 1
ATOM 665 N N . GLU A 1 88 ? -2.950 5.325 9.373 1.00 97.81 88 GLU A N 1
ATOM 666 C CA . GLU A 1 88 ? -2.264 6.304 8.524 1.00 97.81 88 GLU A CA 1
ATOM 667 C C . GLU A 1 88 ? -0.840 5.876 8.175 1.00 97.81 88 GLU A C 1
ATOM 669 O O . GLU A 1 88 ? -0.490 5.903 6.997 1.00 97.81 88 GLU A O 1
ATOM 674 N N . LYS A 1 89 ? -0.066 5.351 9.133 1.00 96.69 89 LYS A N 1
ATOM 675 C CA . LYS A 1 89 ? 1.266 4.765 8.859 1.00 96.69 89 LYS A CA 1
ATOM 676 C C . LYS A 1 89 ? 1.197 3.609 7.855 1.00 96.69 89 LYS A C 1
ATOM 678 O O . LYS A 1 89 ? 2.085 3.392 7.030 1.00 96.69 89 LYS A O 1
ATOM 683 N N . SER A 1 90 ? 0.131 2.819 7.936 1.00 96.56 90 SER A N 1
ATOM 684 C CA . SER A 1 90 ? -0.113 1.701 7.020 1.00 96.56 90 SER A CA 1
ATOM 685 C C . SER A 1 90 ? -0.535 2.198 5.633 1.00 96.56 90 SER A C 1
ATOM 687 O O . SER A 1 90 ? -0.058 1.697 4.613 1.00 96.56 90 SER A O 1
ATOM 689 N N . ILE A 1 91 ? -1.375 3.236 5.583 1.00 97.75 91 ILE A N 1
ATOM 690 C CA . ILE A 1 91 ? -1.772 3.909 4.344 1.00 97.75 91 ILE A CA 1
ATOM 691 C C . ILE A 1 91 ? -0.559 4.528 3.653 1.00 97.75 91 ILE A C 1
ATOM 693 O O . ILE A 1 91 ? -0.419 4.343 2.447 1.00 97.75 91 ILE A O 1
ATOM 697 N N . GLU A 1 92 ? 0.310 5.222 4.384 1.00 96.69 92 GLU A N 1
ATOM 698 C CA . GLU A 1 92 ? 1.519 5.856 3.855 1.00 96.69 92 GLU A CA 1
ATOM 699 C C . GLU A 1 92 ? 2.418 4.832 3.156 1.00 96.69 92 GLU A C 1
ATOM 701 O O . GLU A 1 92 ? 2.731 4.993 1.975 1.00 96.69 92 GLU A O 1
ATOM 706 N N . ARG A 1 93 ? 2.712 3.706 3.822 1.00 94.62 93 ARG A N 1
ATOM 707 C CA . ARG A 1 93 ? 3.440 2.581 3.210 1.00 94.62 93 ARG A CA 1
ATOM 708 C C . ARG A 1 93 ? 2.760 2.091 1.935 1.00 94.62 93 ARG A C 1
ATOM 710 O O . ARG A 1 93 ? 3.401 1.924 0.902 1.00 94.62 93 ARG A O 1
ATOM 717 N N . GLY A 1 94 ? 1.447 1.882 1.973 1.00 95.31 94 GLY A N 1
ATOM 718 C CA . GLY A 1 94 ? 0.699 1.426 0.804 1.0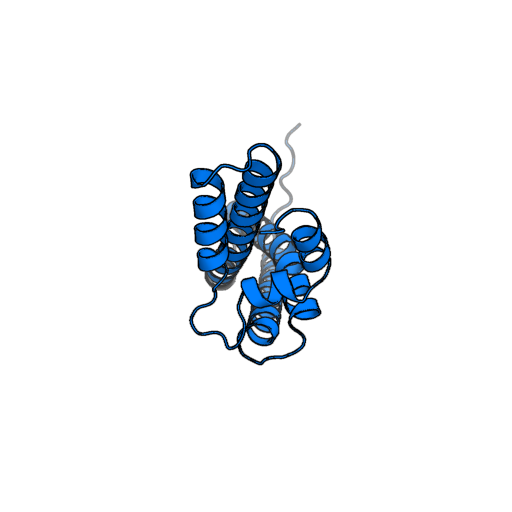0 95.31 94 GLY A CA 1
ATOM 719 C C . GLY A 1 94 ? 0.674 2.432 -0.355 1.00 95.31 94 GLY A C 1
ATOM 720 O O . GLY A 1 94 ? 0.687 2.034 -1.525 1.00 95.31 94 GLY A O 1
ATOM 721 N N . LEU A 1 95 ? 0.630 3.729 -0.053 1.00 96.12 95 LEU A N 1
ATOM 722 C CA . LEU A 1 95 ? 0.703 4.802 -1.041 1.00 96.12 95 LEU A CA 1
ATOM 723 C C . LEU A 1 95 ? 2.086 4.879 -1.677 1.00 96.12 95 LEU A C 1
ATOM 725 O O . LEU A 1 95 ? 2.164 5.047 -2.893 1.00 96.12 95 LEU A O 1
ATOM 729 N N . GLU A 1 96 ? 3.141 4.667 -0.898 1.00 95.69 96 GLU A N 1
ATOM 730 C CA . GLU A 1 96 ? 4.507 4.600 -1.408 1.00 95.69 96 GLU A CA 1
ATOM 731 C C . GLU A 1 96 ? 4.671 3.455 -2.418 1.00 95.69 96 GLU A C 1
ATOM 733 O O . GLU A 1 96 ? 5.215 3.664 -3.506 1.00 95.69 96 GLU A O 1
ATOM 738 N N . LEU A 1 97 ? 4.087 2.278 -2.141 1.00 93.88 97 LEU A N 1
ATOM 739 C CA . LEU A 1 97 ? 4.073 1.177 -3.114 1.00 93.88 97 LEU A CA 1
ATOM 740 C C . LEU A 1 97 ? 3.399 1.586 -4.427 1.00 93.88 97 LEU A C 1
ATOM 742 O O . LEU A 1 97 ? 3.922 1.349 -5.517 1.00 93.88 97 LEU A O 1
ATOM 746 N N . LYS A 1 98 ? 2.223 2.218 -4.334 1.00 94.44 98 LYS A N 1
ATOM 747 C CA . LYS A 1 98 ? 1.474 2.679 -5.510 1.00 94.44 98 LYS A CA 1
ATOM 748 C C . LYS A 1 98 ? 2.228 3.748 -6.292 1.00 94.44 98 LYS A C 1
ATOM 750 O O . LYS A 1 98 ? 2.176 3.725 -7.520 1.00 94.44 98 LYS A O 1
ATOM 755 N N . ARG A 1 99 ? 2.881 4.686 -5.605 1.00 96.62 99 ARG A N 1
ATOM 756 C CA . ARG A 1 99 ? 3.647 5.773 -6.221 1.00 96.62 99 ARG A CA 1
ATOM 757 C C . ARG A 1 99 ? 4.788 5.206 -7.059 1.00 96.62 99 ARG A C 1
ATOM 759 O O . ARG A 1 99 ? 4.839 5.480 -8.254 1.00 96.62 99 ARG A O 1
ATOM 766 N N . ARG A 1 100 ? 5.610 4.331 -6.473 1.00 96.12 100 ARG A N 1
ATOM 767 C CA . ARG A 1 100 ? 6.746 3.693 -7.158 1.00 96.12 100 ARG A CA 1
ATOM 768 C C . ARG A 1 100 ? 6.308 2.875 -8.377 1.00 96.12 100 ARG A C 1
ATOM 770 O O . ARG A 1 100 ? 6.894 3.003 -9.448 1.00 96.12 100 ARG A O 1
ATOM 777 N N . LEU A 1 101 ? 5.225 2.099 -8.254 1.00 94.50 101 LEU A N 1
ATOM 778 C CA . LEU A 1 101 ? 4.656 1.350 -9.384 1.00 94.50 101 LEU A CA 1
ATOM 779 C C . LEU A 1 101 ? 4.167 2.270 -10.515 1.00 94.50 101 LEU A C 1
ATOM 781 O O . LEU A 1 101 ? 4.397 1.972 -11.685 1.00 94.50 101 LEU A O 1
ATOM 785 N N . LYS A 1 102 ? 3.520 3.396 -10.188 1.00 94.62 102 LYS A N 1
ATOM 786 C CA . LYS A 1 102 ? 3.071 4.383 -11.184 1.00 94.62 102 LYS A CA 1
ATOM 787 C C . LYS A 1 102 ? 4.231 5.099 -11.867 1.00 94.62 102 LYS A C 1
ATOM 789 O O . LYS A 1 102 ? 4.164 5.332 -13.067 1.00 94.62 102 LYS A O 1
ATOM 794 N N . GLU A 1 103 ? 5.274 5.455 -11.126 1.00 95.69 103 GLU A N 1
ATOM 795 C CA . GLU A 1 103 ? 6.478 6.085 -11.684 1.00 95.69 103 GLU A CA 1
ATOM 796 C C . GLU A 1 103 ? 7.186 5.148 -12.659 1.00 95.69 103 GLU A C 1
ATOM 798 O O . GLU A 1 103 ? 7.546 5.557 -13.763 1.00 95.69 103 GLU A O 1
ATOM 803 N N . PHE A 1 104 ? 7.289 3.868 -12.303 1.00 95.12 104 PHE A N 1
ATOM 804 C CA . PHE A 1 104 ? 7.773 2.833 -13.205 1.00 95.12 104 PHE A CA 1
ATOM 805 C C . PHE A 1 104 ? 6.895 2.689 -14.459 1.00 95.12 104 PHE A C 1
ATOM 807 O O . PHE A 1 104 ? 7.398 2.655 -15.588 1.00 95.12 104 PHE A O 1
ATOM 814 N N . GLU A 1 105 ? 5.572 2.662 -14.290 1.00 93.25 105 GLU A N 1
ATOM 815 C CA . GLU A 1 105 ? 4.632 2.620 -15.408 1.00 93.25 105 GLU A CA 1
ATOM 816 C C . GLU A 1 105 ? 4.804 3.838 -16.334 1.00 93.25 105 GLU A C 1
ATOM 818 O O . GLU A 1 105 ? 4.880 3.702 -17.556 1.00 93.25 105 GLU A O 1
ATOM 823 N N . ALA A 1 106 ? 4.921 5.039 -15.770 1.00 94.12 106 ALA A N 1
ATOM 824 C CA . ALA A 1 106 ? 5.118 6.272 -16.522 1.00 94.12 106 ALA A CA 1
ATOM 825 C C . ALA A 1 106 ? 6.454 6.269 -17.282 1.00 94.12 106 ALA A C 1
ATOM 827 O O . ALA A 1 106 ? 6.469 6.550 -18.482 1.00 94.12 106 ALA A O 1
ATOM 828 N N . ALA A 1 107 ? 7.555 5.886 -16.630 1.00 93.75 107 ALA A N 1
ATOM 829 C CA . ALA A 1 107 ? 8.877 5.831 -17.251 1.00 93.75 107 ALA A CA 1
ATOM 830 C C . ALA A 1 107 ? 8.906 4.862 -18.444 1.00 93.75 107 ALA A C 1
ATOM 832 O O . ALA A 1 107 ? 9.349 5.219 -19.537 1.00 93.75 107 ALA A O 1
ATOM 833 N N . THR A 1 108 ? 8.358 3.658 -18.269 1.00 93.56 108 THR A N 1
ATOM 834 C CA . THR A 1 108 ? 8.291 2.643 -19.335 1.00 93.56 108 THR A CA 1
ATOM 835 C C . THR A 1 108 ? 7.353 3.041 -20.477 1.00 93.56 108 THR A C 1
ATOM 837 O O . THR A 1 108 ? 7.627 2.742 -21.639 1.00 93.56 108 THR A O 1
ATOM 840 N N . ASN A 1 109 ? 6.260 3.754 -20.185 1.00 92.06 109 ASN A N 1
ATOM 841 C CA . ASN A 1 109 ? 5.386 4.339 -21.205 1.00 92.06 109 ASN A CA 1
ATOM 842 C C . ASN A 1 109 ? 6.113 5.385 -22.060 1.00 92.06 109 ASN A C 1
ATOM 844 O O . ASN A 1 109 ? 5.950 5.387 -23.281 1.00 92.06 109 ASN A O 1
ATOM 848 N N . VAL A 1 110 ? 6.884 6.273 -21.429 1.00 93.44 110 VAL A N 1
ATOM 849 C CA . VAL A 1 110 ? 7.648 7.316 -22.126 1.00 93.44 110 VAL A CA 1
ATOM 850 C C . VAL A 1 110 ? 8.735 6.688 -22.995 1.00 93.44 110 VAL A C 1
ATOM 852 O O . VAL A 1 110 ? 8.796 6.997 -24.183 1.00 93.44 110 VAL A O 1
ATOM 855 N N . TYR A 1 111 ? 9.519 5.752 -22.450 1.00 92.12 111 TYR A N 1
ATOM 856 C CA . TYR A 1 111 ? 10.565 5.053 -23.203 1.00 92.12 111 TYR A CA 1
ATOM 857 C C . TYR A 1 111 ? 10.010 4.316 -24.425 1.00 92.12 111 TYR A C 1
ATOM 859 O O . TYR A 1 111 ? 10.532 4.468 -25.524 1.00 92.12 111 TYR A O 1
ATOM 867 N N . LYS A 1 112 ? 8.885 3.605 -24.276 1.00 90.69 112 LYS A N 1
ATOM 868 C CA . LYS A 1 112 ? 8.239 2.918 -25.403 1.00 90.69 112 LYS A CA 1
ATOM 869 C C . LYS A 1 112 ? 7.838 3.864 -26.541 1.00 90.69 112 LYS A C 1
ATOM 871 O O . LYS A 1 112 ? 7.853 3.458 -27.697 1.00 90.69 112 LYS A O 1
ATOM 876 N N . LYS A 1 113 ? 7.422 5.094 -26.224 1.00 92.25 113 LYS A N 1
ATOM 877 C CA . LYS A 1 113 ? 7.050 6.095 -27.236 1.00 92.25 113 LYS A CA 1
ATOM 878 C C . LYS A 1 113 ? 8.271 6.774 -27.858 1.00 92.25 113 LYS A C 1
ATOM 880 O O . LYS A 1 113 ? 8.197 7.173 -29.013 1.00 92.25 113 LYS A O 1
ATOM 885 N N . ASN A 1 114 ? 9.348 6.939 -27.092 1.00 93.00 114 ASN A N 1
ATOM 886 C CA . ASN A 1 114 ? 10.566 7.616 -27.521 1.00 93.00 114 ASN A CA 1
ATOM 887 C C . ASN A 1 114 ? 11.813 6.955 -26.888 1.00 93.00 114 ASN A C 1
ATOM 889 O O . ASN A 1 114 ? 12.217 7.352 -25.785 1.00 93.00 114 ASN A O 1
ATOM 893 N N . PRO A 1 115 ? 12.412 5.944 -27.545 1.00 92.12 115 PRO A N 1
ATOM 894 C CA . PRO A 1 115 ? 13.475 5.122 -26.969 1.00 92.12 115 PRO A CA 1
ATOM 895 C C . PRO A 1 115 ? 14.849 5.804 -27.060 1.00 92.12 115 PRO A C 1
ATOM 897 O O . PRO A 1 115 ? 15.732 5.374 -27.795 1.00 92.12 115 PRO A O 1
ATOM 900 N N . THR A 1 116 ? 15.035 6.884 -26.301 1.00 94.00 116 THR A N 1
ATOM 901 C CA . THR A 1 116 ? 16.331 7.563 -26.145 1.00 94.00 116 THR A CA 1
ATOM 902 C C . THR A 1 116 ? 17.122 7.000 -24.965 1.00 94.00 116 THR A C 1
ATOM 904 O O . THR A 1 116 ? 16.539 6.452 -24.026 1.00 94.00 116 THR A O 1
ATOM 907 N N . GLU A 1 117 ? 18.442 7.208 -24.957 1.00 94.31 117 GLU A N 1
ATOM 908 C CA . GLU A 1 117 ? 19.298 6.858 -23.811 1.00 94.31 117 GLU A CA 1
ATOM 909 C C . GLU A 1 117 ? 18.869 7.571 -22.522 1.00 94.31 117 GLU A C 1
ATOM 911 O O . GLU A 1 117 ? 18.832 6.966 -21.452 1.00 94.31 117 GLU A O 1
ATOM 916 N N . GLU A 1 118 ? 18.430 8.829 -22.616 1.00 95.12 118 GLU A N 1
ATOM 917 C CA . GLU A 1 118 ? 17.876 9.550 -21.468 1.00 95.12 118 GLU A CA 1
ATOM 918 C C . GLU A 1 118 ? 16.636 8.835 -20.900 1.00 95.12 118 GLU A C 1
ATOM 920 O O . GLU A 1 118 ? 16.524 8.616 -19.691 1.00 95.12 118 GLU A O 1
ATOM 925 N N . ASN A 1 119 ? 15.705 8.413 -21.761 1.00 93.88 119 ASN A N 1
ATOM 926 C CA . ASN A 1 119 ? 14.506 7.702 -21.322 1.00 93.88 119 ASN A CA 1
ATOM 927 C C . ASN A 1 119 ? 14.818 6.283 -20.824 1.00 93.88 119 ASN A C 1
ATOM 929 O O . ASN A 1 119 ? 14.161 5.818 -19.890 1.00 93.88 119 ASN A O 1
ATOM 933 N N . LYS A 1 120 ? 15.845 5.622 -21.369 1.00 93.12 120 LYS A N 1
ATOM 934 C CA . LYS A 1 120 ? 16.359 4.345 -20.853 1.00 93.12 120 LYS A CA 1
ATOM 935 C C . LYS A 1 120 ? 16.881 4.502 -19.423 1.00 93.12 120 LYS A C 1
ATOM 937 O O . LYS A 1 120 ? 16.489 3.737 -18.542 1.00 93.12 120 LYS A O 1
ATOM 942 N N . GLN A 1 121 ? 17.664 5.548 -19.152 1.00 94.94 121 GLN A N 1
ATOM 943 C CA . GLN A 1 121 ? 18.138 5.864 -17.799 1.00 94.94 121 GLN A CA 1
ATOM 944 C C . GLN A 1 121 ? 16.985 6.183 -16.836 1.00 94.94 121 GLN A C 1
ATOM 946 O O . GLN A 1 121 ? 17.028 5.790 -15.669 1.00 94.94 121 GLN A O 1
ATOM 951 N N . ARG A 1 122 ? 15.922 6.858 -17.299 1.00 94.50 122 ARG A N 1
ATOM 952 C CA . ARG A 1 122 ? 14.708 7.086 -16.488 1.00 94.50 122 ARG A CA 1
ATOM 953 C C . ARG A 1 122 ? 14.033 5.772 -16.095 1.00 94.50 122 ARG A C 1
ATOM 955 O O . ARG A 1 122 ? 13.641 5.622 -14.939 1.00 94.50 122 ARG A O 1
ATOM 962 N N . VAL A 1 123 ? 13.931 4.814 -17.021 1.00 94.25 123 VAL A N 1
ATOM 963 C CA . VAL A 1 123 ? 13.411 3.469 -16.720 1.00 94.25 123 VAL A CA 1
ATOM 964 C C . VAL A 1 123 ? 14.304 2.760 -15.704 1.00 94.25 123 VAL A C 1
ATOM 966 O O . VAL A 1 123 ? 13.783 2.247 -14.719 1.00 94.25 123 VAL A O 1
ATOM 969 N N . GLN A 1 124 ? 15.628 2.784 -15.878 1.00 94.31 124 GLN A N 1
ATOM 970 C CA . GLN A 1 124 ? 16.570 2.174 -14.930 1.00 94.31 124 GLN A CA 1
ATOM 971 C C . GLN A 1 124 ? 16.444 2.772 -13.522 1.00 94.31 124 GLN A C 1
ATOM 973 O O . GLN A 1 124 ? 16.330 2.028 -12.552 1.00 94.31 124 GLN A O 1
ATOM 978 N N . LYS A 1 125 ? 16.358 4.103 -13.396 1.00 95.88 125 LYS A N 1
ATOM 979 C CA . LYS A 1 125 ? 16.110 4.769 -12.104 1.00 95.88 125 LYS A CA 1
ATOM 980 C C . LYS A 1 125 ? 14.789 4.331 -11.473 1.00 95.88 125 LYS A C 1
ATOM 982 O O . LYS A 1 125 ? 14.731 4.112 -10.266 1.00 95.88 125 LYS A O 1
ATOM 987 N N . ALA A 1 126 ? 13.735 4.179 -12.275 1.00 95.50 126 ALA A N 1
ATOM 988 C CA . ALA A 1 126 ? 12.452 3.702 -11.776 1.00 95.50 126 ALA A CA 1
ATOM 989 C C . ALA A 1 126 ? 12.507 2.226 -11.339 1.00 95.50 126 ALA A C 1
ATOM 991 O O . ALA A 1 126 ? 11.892 1.883 -10.335 1.00 95.50 126 ALA A O 1
ATOM 992 N N . ILE A 1 127 ? 13.269 1.371 -12.032 1.00 94.81 127 ILE A N 1
ATOM 993 C CA . ILE A 1 127 ? 13.530 -0.021 -11.619 1.00 94.81 127 ILE A CA 1
ATOM 994 C C . ILE A 1 127 ? 14.274 -0.052 -10.282 1.00 94.81 127 ILE A C 1
ATOM 996 O O . ILE A 1 127 ? 13.863 -0.771 -9.375 1.00 94.81 127 ILE A O 1
ATOM 1000 N N . GLU A 1 128 ? 15.316 0.762 -10.115 1.00 95.25 128 GLU A N 1
ATOM 1001 C CA . GLU A 1 128 ? 16.035 0.865 -8.839 1.00 95.25 128 GLU A CA 1
ATOM 1002 C C . GLU A 1 128 ? 15.116 1.343 -7.709 1.00 95.25 128 GLU A C 1
ATOM 1004 O O . GLU A 1 128 ? 15.141 0.794 -6.609 1.00 95.25 128 GLU A O 1
ATOM 1009 N N . ALA A 1 129 ? 14.211 2.285 -7.987 1.00 95.25 129 ALA A N 1
ATOM 1010 C CA . ALA A 1 129 ? 13.194 2.696 -7.025 1.00 95.25 129 ALA A CA 1
ATOM 1011 C C . ALA A 1 129 ? 12.213 1.562 -6.662 1.00 95.25 129 ALA A C 1
ATOM 1013 O O . ALA A 1 129 ? 11.615 1.605 -5.588 1.00 95.25 129 ALA A O 1
ATOM 1014 N N . LEU A 1 130 ? 12.049 0.522 -7.485 1.00 96.00 130 LEU A N 1
ATOM 1015 C CA . LEU A 1 130 ? 11.254 -0.659 -7.132 1.00 96.00 130 LEU A CA 1
ATOM 1016 C C . LEU A 1 130 ? 11.981 -1.632 -6.189 1.00 96.00 130 LEU A C 1
ATOM 1018 O O . LEU A 1 130 ? 11.338 -2.556 -5.691 1.00 96.00 130 LEU A O 1
ATOM 1022 N N . LYS A 1 131 ? 13.263 -1.428 -5.858 1.00 94.94 131 LYS A N 1
ATOM 1023 C CA . LYS A 1 131 ? 13.970 -2.195 -4.812 1.00 94.94 131 LYS A CA 1
ATOM 1024 C C . LYS A 1 131 ? 13.547 -1.752 -3.403 1.00 94.94 131 LYS A C 1
ATOM 1026 O O . LYS A 1 131 ? 14.344 -1.315 -2.580 1.00 94.94 131 LYS A O 1
ATOM 1031 N N . TYR A 1 132 ? 12.244 -1.807 -3.160 1.00 93.00 132 TYR A N 1
ATOM 1032 C CA . TYR A 1 132 ? 11.569 -1.433 -1.926 1.00 93.00 132 TYR A CA 1
ATOM 1033 C C . TYR A 1 132 ? 10.542 -2.514 -1.555 1.00 93.00 132 TYR A C 1
ATOM 1035 O O . TYR A 1 132 ? 9.860 -2.998 -2.460 1.00 93.00 132 TYR A O 1
ATOM 1043 N N . PRO A 1 133 ? 10.352 -2.846 -0.268 1.00 92.50 133 PRO A N 1
ATOM 1044 C CA . PRO A 1 133 ? 11.113 -2.343 0.879 1.00 92.50 133 PRO A CA 1
ATOM 1045 C C . PRO A 1 133 ? 12.576 -2.797 0.863 1.00 92.50 133 PRO A C 1
ATOM 1047 O O . PRO A 1 133 ? 12.881 -3.877 0.378 1.00 92.50 133 PRO A O 1
ATOM 1050 N N . T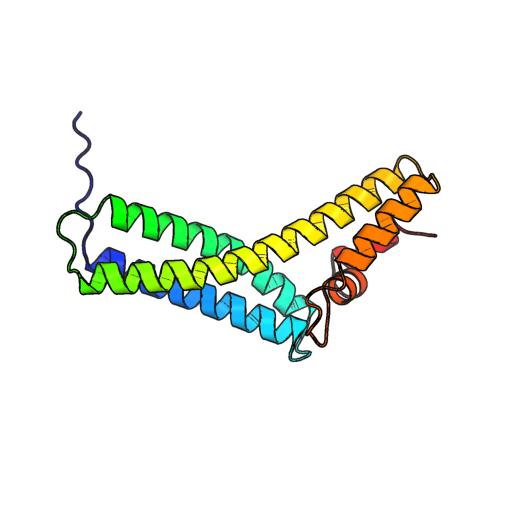HR A 1 134 ? 13.475 -1.960 1.387 1.00 89.69 134 THR A N 1
ATOM 1051 C CA . THR A 1 134 ? 14.928 -2.222 1.403 1.00 89.69 134 THR A CA 1
ATOM 1052 C C . THR A 1 134 ? 15.336 -3.284 2.419 1.00 89.69 134 THR A C 1
ATOM 1054 O O . THR A 1 134 ? 16.361 -3.927 2.248 1.00 89.69 134 THR A O 1
ATOM 1057 N N . GLU A 1 135 ? 14.532 -3.468 3.468 1.00 89.50 135 GLU A N 1
ATOM 1058 C CA . GLU A 1 135 ? 14.755 -4.470 4.521 1.00 89.50 135 GLU A CA 1
ATOM 1059 C C . GLU A 1 135 ? 13.954 -5.764 4.306 1.00 89.50 135 GLU A C 1
ATOM 1061 O O . GLU A 1 135 ? 13.972 -6.653 5.151 1.00 89.50 135 GLU A O 1
ATOM 1066 N N . GLY A 1 136 ? 13.191 -5.857 3.213 1.00 88.69 136 GLY A N 1
ATOM 1067 C CA . GLY A 1 136 ? 12.433 -7.061 2.886 1.00 88.69 136 GLY A CA 1
ATOM 1068 C C . GLY A 1 136 ? 13.297 -8.118 2.198 1.00 88.69 136 GLY A C 1
ATOM 1069 O O . GLY A 1 136 ? 14.237 -7.794 1.476 1.00 88.69 136 GLY A O 1
ATOM 1070 N N . ASN A 1 137 ? 12.913 -9.385 2.341 1.00 92.75 137 ASN A N 1
ATOM 1071 C CA . ASN A 1 137 ? 13.452 -10.492 1.544 1.00 92.75 137 ASN A CA 1
ATOM 1072 C C . ASN A 1 137 ? 13.021 -10.401 0.068 1.00 92.75 137 ASN A C 1
ATOM 1074 O O . ASN A 1 137 ? 13.697 -10.926 -0.819 1.00 92.75 137 ASN A O 1
ATOM 1078 N N . LYS A 1 138 ? 11.884 -9.740 -0.197 1.00 94.88 138 LYS A N 1
ATOM 1079 C CA . LYS A 1 138 ? 11.379 -9.410 -1.536 1.00 94.88 138 LYS A CA 1
ATOM 1080 C C . LYS A 1 138 ? 11.100 -7.925 -1.664 1.00 94.88 138 LYS A C 1
ATOM 1082 O O . LYS A 1 138 ? 10.768 -7.238 -0.699 1.00 94.88 138 LYS A O 1
ATOM 1087 N N . THR A 1 139 ? 11.132 -7.468 -2.904 1.00 95.56 139 THR A N 1
ATOM 1088 C CA . THR A 1 139 ? 10.903 -6.083 -3.299 1.00 95.56 139 THR A CA 1
ATOM 1089 C C . THR A 1 139 ? 9.729 -5.955 -4.272 1.00 95.56 139 THR A C 1
ATOM 1091 O O . THR A 1 139 ? 9.205 -6.931 -4.818 1.00 95.56 139 THR A O 1
ATOM 1094 N N . LEU A 1 140 ? 9.306 -4.720 -4.538 1.00 94.56 140 LEU A N 1
ATOM 1095 C CA . LEU A 1 140 ? 8.372 -4.417 -5.617 1.00 94.56 140 LEU A CA 1
ATOM 1096 C C . LEU A 1 140 ? 8.926 -4.804 -6.986 1.00 94.56 140 LEU A C 1
ATOM 1098 O O . LEU A 1 140 ? 8.136 -5.092 -7.882 1.00 94.56 140 LEU A O 1
ATOM 1102 N N . TRP A 1 141 ? 10.247 -4.830 -7.157 1.00 95.06 141 TRP A N 1
ATOM 1103 C CA . TRP A 1 141 ? 10.853 -5.305 -8.390 1.00 95.06 141 TRP A CA 1
ATOM 1104 C C . TRP A 1 141 ? 10.600 -6.802 -8.584 1.00 95.06 141 TRP A C 1
ATOM 1106 O O . TRP A 1 141 ? 10.092 -7.188 -9.637 1.00 95.06 141 TRP A O 1
ATOM 1116 N N . ASP A 1 142 ? 10.790 -7.618 -7.541 1.00 94.44 142 ASP A N 1
ATOM 1117 C CA . ASP A 1 142 ? 10.435 -9.046 -7.568 1.00 94.44 142 ASP A CA 1
ATOM 1118 C C . ASP A 1 142 ? 8.954 -9.248 -7.910 1.00 94.44 142 ASP A C 1
ATOM 1120 O O . ASP A 1 142 ? 8.596 -10.126 -8.702 1.00 94.44 142 ASP A O 1
ATOM 1124 N N . TYR A 1 143 ? 8.083 -8.404 -7.345 1.00 93.44 143 TYR A N 1
ATOM 1125 C CA . TYR A 1 143 ? 6.649 -8.424 -7.625 1.00 93.44 143 TYR A CA 1
ATOM 1126 C C . TYR A 1 143 ? 6.364 -8.091 -9.094 1.00 93.44 143 TYR A C 1
ATOM 1128 O O . TYR A 1 143 ? 5.592 -8.790 -9.753 1.00 93.44 143 TYR A O 1
ATOM 1136 N N . VAL A 1 144 ? 7.010 -7.059 -9.636 1.00 92.88 144 VAL A N 1
ATOM 1137 C CA . VAL A 1 144 ? 6.832 -6.626 -11.025 1.00 92.88 144 VAL A CA 1
ATOM 1138 C C . VAL A 1 144 ? 7.335 -7.679 -12.018 1.00 92.88 144 VAL A C 1
ATOM 1140 O O . VAL A 1 144 ? 6.653 -7.946 -13.010 1.00 92.88 144 VAL A O 1
ATOM 1143 N N . GLN A 1 145 ? 8.459 -8.337 -11.730 1.00 92.25 145 GLN A N 1
ATOM 1144 C CA . GLN A 1 145 ? 9.025 -9.399 -12.569 1.00 92.25 145 GLN A CA 1
ATOM 1145 C C . GLN A 1 145 ? 8.219 -10.703 -12.521 1.00 92.25 145 GLN A C 1
ATOM 1147 O O . GLN A 1 145 ? 8.069 -11.387 -13.538 1.00 92.25 145 GLN A O 1
ATOM 1152 N N . SER A 1 146 ? 7.689 -11.055 -11.349 1.00 90.00 146 SER A N 1
ATOM 1153 C CA . SER A 1 146 ? 7.132 -12.392 -11.107 1.00 90.00 146 SER A CA 1
ATOM 1154 C C . SER A 1 146 ? 5.616 -12.455 -11.270 1.00 90.00 146 SER A C 1
ATOM 1156 O O . SER A 1 146 ? 5.080 -13.499 -11.649 1.00 90.00 146 SER A O 1
ATOM 1158 N N . CYS A 1 147 ? 4.904 -11.355 -11.013 1.00 90.88 147 CYS A N 1
ATOM 1159 C CA . CYS A 1 147 ? 3.459 -11.384 -10.819 1.00 90.88 147 CYS A CA 1
ATOM 1160 C C . CYS A 1 147 ? 2.682 -10.790 -11.993 1.00 90.88 147 CYS A C 1
ATOM 1162 O O . CYS A 1 147 ? 2.999 -9.729 -12.531 1.00 90.88 147 CYS A O 1
ATOM 1164 N N . ASN A 1 148 ? 1.590 -11.452 -12.375 1.00 82.06 148 ASN A N 1
ATOM 1165 C CA . ASN A 1 148 ? 0.620 -10.862 -13.294 1.00 82.06 148 ASN A CA 1
ATOM 1166 C C . ASN A 1 148 ? -0.160 -9.730 -12.590 1.00 82.06 148 ASN A C 1
ATOM 1168 O O . ASN A 1 148 ? -0.476 -9.866 -11.410 1.00 82.06 148 ASN A O 1
ATOM 1172 N N . PRO A 1 149 ? -0.520 -8.636 -13.290 1.00 83.12 149 PRO A N 1
ATOM 1173 C CA . PRO A 1 149 ? -0.298 -8.377 -14.716 1.00 83.12 149 PRO A CA 1
ATOM 1174 C C . PRO A 1 149 ? 1.075 -7.765 -15.048 1.00 83.12 149 PRO A C 1
ATOM 1176 O O . PRO A 1 149 ? 1.398 -7.636 -16.228 1.00 83.12 149 PRO A O 1
ATOM 1179 N N . TRP A 1 150 ? 1.885 -7.405 -14.051 1.00 86.50 150 TRP A N 1
ATOM 1180 C CA . TRP A 1 150 ? 3.150 -6.688 -14.243 1.00 86.50 150 TRP A CA 1
ATOM 1181 C C . TRP A 1 150 ? 4.171 -7.442 -15.093 1.00 86.50 150 TRP A C 1
ATOM 1183 O O . TRP A 1 150 ? 4.773 -6.846 -15.982 1.00 86.50 150 TRP A O 1
ATOM 1193 N N . LYS A 1 151 ? 4.259 -8.764 -14.947 1.00 84.75 151 LYS A N 1
ATOM 1194 C CA . LYS A 1 151 ? 5.087 -9.611 -15.814 1.00 84.75 151 LYS A CA 1
ATOM 1195 C C . LYS A 1 151 ? 4.735 -9.449 -17.300 1.00 84.75 151 LYS A C 1
ATOM 1197 O O . LYS A 1 151 ? 5.611 -9.296 -18.145 1.00 84.75 151 LYS A O 1
ATOM 1202 N N . LYS A 1 152 ? 3.436 -9.420 -17.630 1.00 85.06 152 LYS A N 1
ATOM 1203 C CA . LYS A 1 152 ? 2.956 -9.169 -19.005 1.00 85.06 152 LYS A CA 1
ATOM 1204 C C . LYS A 1 152 ? 3.180 -7.720 -19.436 1.00 85.06 152 LYS A C 1
ATOM 1206 O O . LYS A 1 152 ? 3.367 -7.463 -20.622 1.00 85.06 152 LYS A O 1
ATOM 1211 N N . TYR A 1 153 ? 3.106 -6.778 -18.497 1.00 82.75 153 TYR A N 1
ATOM 1212 C CA . TYR A 1 153 ? 3.368 -5.364 -18.749 1.00 82.75 153 TYR A CA 1
ATOM 1213 C C . TYR A 1 153 ? 4.834 -5.133 -19.142 1.00 82.75 153 TYR A C 1
ATOM 1215 O O . TYR A 1 153 ? 5.082 -4.473 -20.151 1.00 82.75 153 TYR A O 1
ATOM 1223 N N . LEU A 1 154 ? 5.777 -5.726 -18.400 1.00 82.50 154 LEU A N 1
ATOM 1224 C CA . LEU A 1 154 ? 7.214 -5.683 -18.679 1.00 82.50 154 LEU A CA 1
ATOM 1225 C C . LEU A 1 154 ? 7.534 -6.179 -20.087 1.00 82.50 154 LEU A C 1
ATOM 1227 O O . LEU A 1 154 ? 8.081 -5.423 -20.887 1.00 82.50 154 LEU A O 1
ATOM 1231 N N . ALA A 1 155 ? 7.090 -7.397 -20.410 1.00 81.88 155 ALA A N 1
ATOM 1232 C CA . ALA A 1 155 ? 7.363 -8.049 -21.692 1.00 81.88 155 ALA A CA 1
ATOM 1233 C C . ALA A 1 155 ? 6.895 -7.244 -22.921 1.00 81.88 155 ALA A C 1
ATOM 1235 O O . ALA A 1 155 ? 7.341 -7.490 -24.031 1.00 81.88 155 ALA A O 1
ATOM 1236 N N . LYS A 1 156 ? 5.974 -6.284 -22.753 1.00 81.88 156 LYS A N 1
ATOM 1237 C CA . LYS A 1 156 ? 5.451 -5.446 -23.846 1.00 81.88 156 LYS A CA 1
ATOM 1238 C C . LYS A 1 156 ? 6.137 -4.083 -23.980 1.00 81.88 156 LYS A C 1
ATOM 1240 O O . LYS A 1 156 ? 5.718 -3.293 -24.842 1.00 81.88 156 LYS A O 1
ATOM 1245 N N . ARG A 1 157 ? 7.037 -3.718 -23.062 1.00 78.31 157 ARG A N 1
ATOM 1246 C CA . ARG A 1 157 ? 7.470 -2.317 -22.879 1.00 78.31 157 ARG A CA 1
ATOM 1247 C C . ARG A 1 157 ? 8.944 -2.124 -22.558 1.00 78.31 157 ARG A C 1
ATOM 1249 O O . ARG A 1 157 ? 9.428 -1.015 -22.756 1.00 78.31 157 ARG A O 1
ATOM 1256 N N . VAL A 1 158 ? 9.618 -3.144 -22.047 1.00 71.44 158 VAL A N 1
ATOM 1257 C CA . VAL A 1 158 ? 11.037 -3.096 -21.699 1.00 71.44 158 VAL A CA 1
ATOM 1258 C C . VAL A 1 158 ? 11.683 -4.296 -22.382 1.00 71.44 158 VAL A C 1
ATOM 1260 O O . VAL A 1 158 ? 11.426 -5.422 -21.972 1.00 71.44 158 VAL A O 1
ATOM 1263 N N . ASP A 1 159 ? 12.424 -4.044 -23.460 1.00 64.94 159 ASP A N 1
ATOM 1264 C CA . ASP A 1 159 ? 13.074 -5.065 -24.299 1.00 64.94 159 ASP A CA 1
ATOM 1265 C C . ASP A 1 159 ? 14.466 -4.579 -24.735 1.00 64.94 159 ASP A C 1
ATOM 1267 O O . ASP A 1 159 ? 14.785 -4.504 -25.918 1.00 64.94 159 ASP A O 1
ATOM 1271 N N . PHE A 1 160 ? 15.245 -4.101 -23.762 1.00 62.47 160 PHE A N 1
ATOM 1272 C CA . PHE A 1 160 ? 16.623 -3.655 -23.969 1.00 62.47 160 PHE A CA 1
ATOM 1273 C C . PHE A 1 160 ? 17.606 -4.511 -23.183 1.00 62.47 160 PHE A C 1
ATOM 1275 O O . PHE A 1 160 ? 17.186 -5.103 -22.162 1.00 62.47 160 PHE A O 1
#

Mean predicted aligned error: 5.31 Å